Protein AF-A0A7Y2DHR7-F1 (afdb_monomer_lite)

Radius of gyration: 21.98 Å; chains: 1; bounding box: 29×38×72 Å

Secondary structure (DSSP, 8-state):
-HHHHHHHHHHHHHHTT---HHHHHHHHHHHHHTSSSPPPPGGGS-HHHIIIIIHHHHHHHTT---SS--TTTT--HHHHHHHHHH----

pLDDT: mean 87.92, std 9.99, range [61.94, 97.44]

Sequence (90 aa):
MKHFILLLFLSLITISCKKNEEKRQVQLYTTYCASCHIAPKIDALPRHLWSEKVLPEMAARMGIQDSTNDPLKGLSMREQAAVLSSGVYP

Foldseek 3Di:
DVVVVVVVVVVVVVVVPPDPVVVVVVVVQCCLQPVPHNRDDPPPDDPVCVVPPVVLVVCVQVVNDDPVRDLCPPPDPVVSVVCVVPVGRD

Structure (mmCIF, N/CA/C/O backbone):
data_AF-A0A7Y2DHR7-F1
#
_entry.id   AF-A0A7Y2DHR7-F1
#
loop_
_atom_site.group_PDB
_atom_site.id
_atom_site.type_symbol
_atom_site.label_atom_id
_atom_site.label_alt_id
_atom_site.label_comp_id
_atom_site.label_asym_id
_atom_site.label_entity_id
_atom_site.label_seq_id
_atom_site.pdbx_PDB_ins_code
_atom_site.Cartn_x
_atom_site.Cartn_y
_atom_site.Cartn_z
_atom_site.occupancy
_atom_site.B_iso_or_equiv
_atom_site.auth_seq_id
_atom_site.auth_comp_id
_atom_site.auth_asym_id
_atom_site.auth_atom_id
_atom_site.pdbx_PDB_model_num
ATOM 1 N N . MET A 1 1 ? 2.789 21.921 50.026 1.00 61.94 1 MET A N 1
ATOM 2 C CA . MET A 1 1 ? 1.749 22.247 49.016 1.00 61.94 1 MET A CA 1
ATOM 3 C C . MET A 1 1 ? 2.285 22.260 47.581 1.00 61.94 1 MET A C 1
ATOM 5 O O . MET A 1 1 ? 1.722 21.571 46.745 1.00 61.94 1 MET A O 1
ATOM 9 N N . LYS A 1 2 ? 3.397 22.949 47.281 1.00 68.94 2 LYS A N 1
ATOM 10 C CA . LYS A 1 2 ? 3.970 23.029 45.918 1.00 68.94 2 LYS A CA 1
ATOM 11 C C . LYS A 1 2 ? 4.419 21.675 45.331 1.00 68.94 2 LYS A C 1
ATOM 13 O O . LYS A 1 2 ? 4.142 21.398 44.172 1.00 68.94 2 LYS A O 1
ATOM 18 N N . HIS A 1 3 ? 4.993 20.791 46.153 1.00 72.31 3 HIS A N 1
ATOM 19 C CA . HIS A 1 3 ? 5.334 19.415 45.750 1.00 72.31 3 HIS A CA 1
ATOM 20 C C . HIS A 1 3 ? 4.109 18.517 45.519 1.00 72.31 3 HIS A C 1
ATOM 22 O O . HIS A 1 3 ? 4.147 17.652 44.656 1.00 72.31 3 HIS A O 1
ATOM 28 N N . PHE A 1 4 ? 3.007 18.750 46.240 1.00 76.75 4 PHE A N 1
ATOM 29 C CA . PHE A 1 4 ? 1.762 17.998 46.053 1.00 76.75 4 PHE A CA 1
ATOM 30 C C . PHE A 1 4 ? 1.087 18.366 44.723 1.00 76.75 4 PHE A C 1
ATOM 32 O O . PHE A 1 4 ? 0.643 17.488 43.996 1.00 76.75 4 PHE A O 1
ATOM 39 N N . ILE A 1 5 ? 1.107 19.653 44.356 1.00 78.94 5 ILE A N 1
ATOM 40 C CA . ILE A 1 5 ? 0.630 20.135 43.049 1.00 78.94 5 ILE A CA 1
ATOM 41 C C . ILE A 1 5 ? 1.506 19.589 41.910 1.00 78.94 5 ILE A C 1
ATOM 43 O O . ILE A 1 5 ? 0.974 19.163 40.890 1.00 78.94 5 ILE A O 1
ATOM 47 N N . LEU A 1 6 ? 2.832 19.543 42.093 1.00 77.31 6 LEU A N 1
ATOM 48 C CA . LEU A 1 6 ? 3.764 18.979 41.107 1.00 77.31 6 LEU A CA 1
ATOM 49 C C . LEU A 1 6 ? 3.531 17.472 40.886 1.00 77.31 6 LEU A C 1
ATOM 51 O O . LEU A 1 6 ? 3.505 17.012 39.748 1.00 77.31 6 LEU A O 1
ATOM 55 N N . LEU A 1 7 ? 3.319 16.711 41.966 1.00 78.00 7 LEU A N 1
ATOM 56 C CA . LEU A 1 7 ? 3.022 15.276 41.903 1.00 78.00 7 LEU A CA 1
ATOM 57 C C . LEU A 1 7 ? 1.646 14.991 41.285 1.00 78.00 7 LEU A C 1
ATOM 59 O O . LEU A 1 7 ? 1.502 14.024 40.540 1.00 78.00 7 LEU A O 1
ATOM 63 N N . LEU A 1 8 ? 0.655 15.852 41.536 1.00 79.25 8 LEU A N 1
ATOM 64 C CA . LEU A 1 8 ? -0.662 15.770 40.905 1.00 79.25 8 LEU A CA 1
ATOM 65 C C . LEU A 1 8 ? -0.569 16.032 39.393 1.00 79.25 8 LEU A C 1
ATOM 67 O O . LEU A 1 8 ? -1.127 15.284 38.600 1.00 79.25 8 LEU A O 1
ATOM 71 N N . PHE A 1 9 ? 0.193 17.043 38.971 1.00 76.88 9 PHE A N 1
ATOM 72 C CA . PHE A 1 9 ? 0.393 17.331 37.548 1.00 76.88 9 PHE A CA 1
ATOM 73 C C . PHE A 1 9 ? 1.127 16.192 36.824 1.00 76.88 9 PHE A C 1
ATOM 75 O O . PHE A 1 9 ? 0.770 15.836 35.702 1.00 76.88 9 PHE A O 1
ATOM 82 N N . LEU A 1 10 ? 2.113 15.576 37.484 1.00 74.62 10 LEU A N 1
ATOM 83 C CA . LEU A 1 10 ? 2.850 14.433 36.947 1.00 74.62 10 LEU A CA 1
ATOM 84 C C . LEU A 1 10 ? 1.966 13.179 36.814 1.00 74.62 10 LEU A C 1
ATOM 86 O O . LEU A 1 10 ? 2.118 12.431 35.849 1.00 74.62 10 LEU A O 1
ATOM 90 N N . SER A 1 11 ? 1.005 12.968 37.724 1.00 70.81 11 SER A N 1
ATOM 91 C CA . SER A 1 11 ? 0.075 11.834 37.638 1.00 70.81 11 SER A CA 1
ATOM 92 C C . SER A 1 11 ? -0.928 11.985 36.486 1.00 70.81 11 SER A C 1
ATOM 94 O O . SER A 1 11 ? -1.175 11.013 35.768 1.00 70.81 11 SER A O 1
ATOM 96 N N . LEU A 1 12 ? -1.426 13.200 36.216 1.00 68.56 12 LEU A N 1
ATOM 97 C CA . LEU A 1 12 ? -2.344 13.469 35.099 1.00 68.56 12 LEU A CA 1
ATOM 98 C C . LEU A 1 12 ? -1.729 13.181 33.716 1.00 68.56 12 LEU A C 1
ATOM 100 O O . LEU A 1 12 ? -2.440 12.728 32.817 1.00 68.56 12 LEU A O 1
ATOM 104 N N . ILE A 1 13 ? -0.416 13.373 33.540 1.00 68.81 13 ILE A N 1
ATOM 105 C CA . ILE A 1 13 ? 0.273 13.105 32.262 1.00 68.81 13 ILE A CA 1
ATOM 106 C C . ILE A 1 13 ? 0.265 11.602 31.927 1.00 68.81 13 ILE A C 1
ATOM 108 O O . ILE A 1 13 ? 0.173 11.222 30.760 1.00 68.81 13 ILE A O 1
ATOM 112 N N . THR A 1 14 ? 0.285 10.728 32.938 1.00 65.56 14 THR A N 1
ATOM 113 C CA . THR A 1 14 ? 0.336 9.268 32.726 1.00 65.56 14 THR A CA 1
ATOM 114 C C . THR A 1 14 ? -0.993 8.657 32.271 1.00 65.56 14 THR A C 1
ATOM 116 O O . THR A 1 14 ? -0.996 7.632 31.588 1.00 65.56 14 THR A O 1
ATOM 119 N N . ILE A 1 15 ? -2.129 9.299 32.570 1.00 63.22 15 ILE A N 1
ATOM 120 C CA . ILE A 1 15 ? -3.472 8.792 32.228 1.00 63.22 15 ILE A CA 1
ATOM 121 C C . ILE A 1 15 ? -3.766 8.954 30.724 1.00 63.22 15 ILE A C 1
ATOM 123 O O . ILE A 1 15 ? -4.473 8.137 30.135 1.00 63.22 15 ILE A O 1
ATOM 127 N N . SER A 1 16 ? -3.157 9.951 30.073 1.00 64.31 16 SER A N 1
ATOM 128 C CA . SER A 1 16 ? -3.336 10.239 28.639 1.00 64.31 16 SER A CA 1
ATOM 129 C C . SER A 1 16 ? -2.725 9.169 27.711 1.00 64.31 16 SER A C 1
ATOM 131 O O . SER A 1 16 ? -3.087 9.060 26.539 1.00 64.31 16 SER A O 1
ATOM 133 N N . CYS A 1 17 ? -1.830 8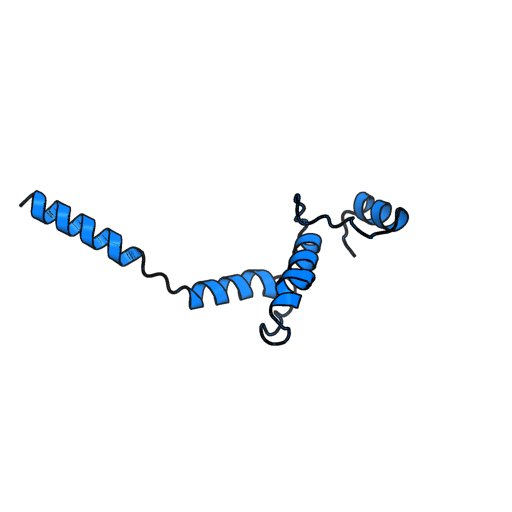.318 28.230 1.00 65.00 17 CYS A N 1
ATOM 134 C CA . CYS A 1 17 ? -1.136 7.296 27.439 1.00 65.00 17 CYS A CA 1
ATOM 135 C C . CYS A 1 17 ? -1.880 5.953 27.311 1.00 65.00 17 CYS A C 1
ATOM 137 O O . CYS A 1 17 ? -1.365 5.035 26.673 1.00 65.00 17 CYS A O 1
ATOM 139 N N . LYS A 1 18 ? -3.100 5.810 27.846 1.00 63.66 18 LYS A N 1
ATOM 140 C CA . LYS A 1 18 ? -3.943 4.636 27.554 1.00 63.66 18 LYS A CA 1
ATOM 141 C C . LYS A 1 18 ? -4.687 4.830 26.232 1.00 63.66 18 LYS A C 1
ATOM 143 O O . LYS A 1 18 ? -5.858 5.199 26.204 1.00 63.66 18 LYS A O 1
ATOM 148 N N . LYS A 1 19 ? -3.997 4.580 25.117 1.00 65.31 19 LYS A N 1
ATOM 149 C CA . LYS A 1 19 ? -4.612 4.547 23.782 1.00 65.31 19 LYS A CA 1
ATOM 150 C C . LYS A 1 19 ? -5.226 3.175 23.520 1.00 65.31 19 LYS A C 1
ATOM 152 O O . LYS A 1 19 ? -4.600 2.145 23.746 1.00 65.31 19 LYS A O 1
ATOM 157 N N . ASN A 1 20 ? -6.468 3.180 23.045 1.00 79.94 20 ASN A N 1
ATOM 158 C CA . ASN A 1 20 ? -7.142 1.987 22.552 1.00 79.94 20 ASN A CA 1
ATOM 159 C C . ASN A 1 20 ? -6.539 1.619 21.185 1.00 79.94 20 ASN A C 1
ATOM 161 O O . ASN A 1 20 ? -6.950 2.143 20.149 1.00 79.94 20 ASN A O 1
ATOM 165 N N . GLU A 1 21 ? -5.501 0.788 21.228 1.00 78.94 21 GLU A N 1
ATOM 166 C CA . GLU A 1 21 ? -4.695 0.389 20.073 1.00 78.94 21 GLU A CA 1
ATOM 167 C C . GLU A 1 21 ? -5.531 -0.345 19.014 1.00 78.94 21 GLU A C 1
ATOM 169 O O . GLU A 1 21 ? -5.426 -0.041 17.829 1.00 78.94 21 GLU A O 1
ATOM 174 N N . GLU A 1 22 ? -6.444 -1.221 19.437 1.00 82.56 22 GLU A N 1
ATOM 175 C CA . GLU A 1 22 ? -7.345 -1.954 18.541 1.00 82.56 22 GLU A CA 1
ATOM 176 C C . GLU A 1 22 ? -8.227 -0.999 17.722 1.00 82.56 22 GLU A C 1
ATOM 178 O O . GLU A 1 22 ? -8.262 -1.072 16.492 1.00 82.56 22 GLU A O 1
ATOM 183 N N . LYS A 1 23 ? -8.873 -0.024 18.379 1.00 87.44 23 LYS A N 1
ATOM 184 C CA . LYS A 1 23 ? -9.687 0.986 17.684 1.00 87.44 23 LYS A CA 1
ATOM 185 C C . LYS A 1 23 ? -8.861 1.791 16.685 1.00 87.44 23 LYS A C 1
ATOM 187 O O . LYS A 1 23 ? -9.336 2.066 15.585 1.00 87.44 23 LYS A O 1
ATOM 192 N N . ARG A 1 24 ? -7.626 2.153 17.047 1.00 90.00 24 ARG A N 1
ATOM 193 C CA . ARG A 1 24 ? -6.714 2.882 16.156 1.00 90.00 24 ARG A CA 1
ATOM 194 C C . ARG A 1 24 ? -6.363 2.047 14.924 1.00 90.00 24 ARG A C 1
ATOM 196 O O . ARG A 1 24 ? -6.415 2.570 13.816 1.00 90.00 24 ARG A O 1
ATOM 203 N N . GLN A 1 25 ? -6.029 0.771 15.099 1.00 91.06 25 GLN A N 1
ATOM 204 C CA . GLN A 1 25 ? -5.655 -0.125 14.001 1.00 91.06 25 GLN A CA 1
ATOM 205 C C . GLN A 1 25 ? -6.804 -0.322 13.006 1.00 91.06 25 GLN A C 1
ATOM 207 O O . GLN A 1 25 ? -6.602 -0.169 11.802 1.00 91.06 25 GLN A O 1
ATOM 212 N N . VAL A 1 26 ? -8.024 -0.561 13.499 1.00 92.31 26 VAL A N 1
ATOM 213 C CA . VAL A 1 26 ? -9.229 -0.680 12.657 1.00 92.31 26 VAL A CA 1
ATOM 214 C C . VAL A 1 26 ? -9.512 0.619 11.898 1.00 92.31 26 VAL A C 1
ATOM 216 O O . VAL A 1 26 ? -9.852 0.592 10.711 1.00 92.31 26 VAL A O 1
ATOM 219 N N . GLN A 1 27 ? -9.343 1.768 12.556 1.00 94.19 27 GLN A N 1
ATOM 220 C CA . GLN A 1 27 ? -9.564 3.068 11.931 1.00 94.19 27 GLN A CA 1
ATOM 221 C C . GLN A 1 27 ? -8.543 3.350 10.822 1.00 94.19 27 GLN A C 1
ATOM 223 O O . GLN A 1 27 ? -8.935 3.797 9.745 1.00 94.19 27 GLN A O 1
ATOM 228 N N . LEU A 1 28 ? -7.258 3.053 11.049 1.00 94.38 28 LEU A N 1
ATOM 229 C CA . LEU A 1 28 ? -6.212 3.188 10.029 1.00 94.38 28 LEU A CA 1
ATOM 230 C C . LEU A 1 28 ? -6.497 2.273 8.836 1.00 94.38 28 LEU A C 1
ATOM 232 O O . LEU A 1 28 ? -6.508 2.746 7.703 1.00 94.38 28 LEU A O 1
ATOM 236 N N . TYR A 1 29 ? -6.804 0.998 9.092 1.00 94.81 29 TYR A N 1
ATOM 237 C CA . TYR A 1 29 ? -7.149 0.038 8.044 1.00 94.81 29 TYR A CA 1
ATOM 238 C C . TYR A 1 29 ? -8.300 0.542 7.172 1.00 94.81 29 TYR A C 1
ATOM 240 O O . TYR A 1 29 ? -8.185 0.597 5.95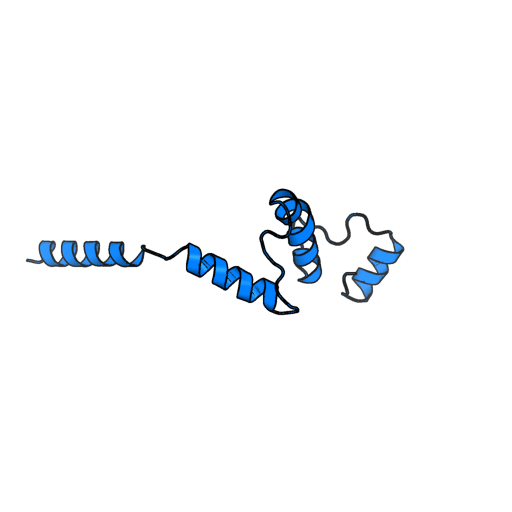2 1.00 94.81 29 TYR A O 1
ATOM 248 N N . THR A 1 30 ? -9.385 0.992 7.802 1.00 94.25 30 THR A N 1
ATOM 249 C CA . THR A 1 30 ? -10.556 1.501 7.079 1.00 94.25 30 THR A CA 1
ATOM 250 C C . THR A 1 30 ? -10.220 2.769 6.298 1.00 94.25 30 THR A C 1
ATOM 252 O O . THR A 1 30 ? -10.600 2.892 5.141 1.00 94.25 30 THR A O 1
ATOM 255 N N . THR A 1 31 ? -9.470 3.697 6.895 1.00 93.69 31 THR A N 1
ATOM 256 C CA . THR A 1 31 ? -9.118 4.975 6.257 1.00 93.69 31 THR A CA 1
ATOM 257 C C . THR A 1 31 ? -8.291 4.765 4.994 1.00 93.69 31 THR A C 1
ATOM 259 O O . THR A 1 31 ? -8.586 5.367 3.969 1.00 93.69 31 THR A O 1
ATOM 262 N N . TYR A 1 32 ? -7.267 3.911 5.051 1.00 93.19 32 TYR A N 1
ATOM 263 C CA . TYR A 1 32 ? -6.366 3.718 3.918 1.00 93.19 32 TYR A CA 1
ATOM 264 C C . TYR A 1 32 ? -6.917 2.709 2.911 1.00 93.19 32 TYR A C 1
ATOM 266 O O . TYR A 1 32 ? -6.979 3.007 1.721 1.00 93.19 32 TYR A O 1
ATOM 274 N N . CYS A 1 33 ? -7.378 1.543 3.365 1.00 94.25 33 CYS A N 1
ATOM 275 C CA . CYS A 1 33 ? -7.773 0.456 2.469 1.00 94.25 33 CYS A CA 1
ATOM 276 C C . CYS A 1 33 ? -9.181 0.619 1.879 1.00 94.25 33 CYS A C 1
ATOM 278 O O . CYS A 1 33 ? -9.461 -0.006 0.861 1.00 94.25 33 CYS A O 1
ATOM 280 N N . ALA A 1 34 ? -10.057 1.438 2.481 1.00 95.00 34 ALA A N 1
ATOM 281 C CA . ALA A 1 34 ? -11.391 1.727 1.938 1.00 95.00 34 ALA A CA 1
ATOM 282 C C . ALA A 1 34 ? -11.467 3.053 1.155 1.00 95.00 34 ALA A C 1
ATOM 284 O O . ALA A 1 34 ? -12.558 3.490 0.795 1.00 95.00 34 ALA A O 1
ATOM 285 N N . SER A 1 35 ? -10.330 3.725 0.931 1.00 93.94 35 SER A N 1
ATOM 286 C CA . SER A 1 35 ? -10.294 5.048 0.289 1.00 93.94 35 SER A CA 1
ATOM 287 C C . SER A 1 35 ? -10.566 5.004 -1.218 1.00 93.94 35 SER A C 1
ATOM 289 O O . SER A 1 35 ? -11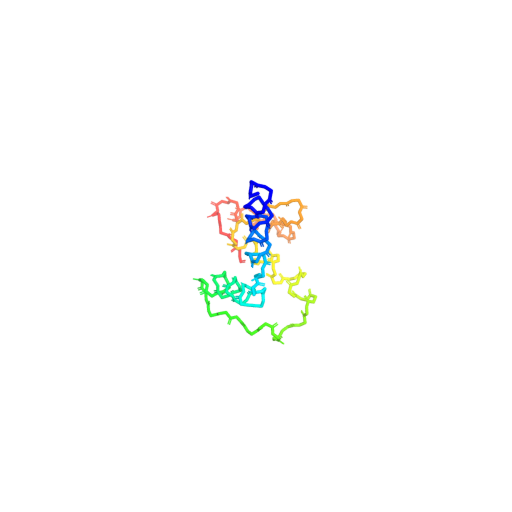.223 5.900 -1.743 1.00 93.94 35 SER A O 1
ATOM 291 N N . CYS A 1 36 ? -10.091 3.960 -1.904 1.00 92.19 36 CYS A N 1
ATOM 292 C CA . CYS A 1 36 ? -10.199 3.826 -3.361 1.00 92.19 36 CYS A CA 1
ATOM 293 C C . CYS A 1 36 ? -11.222 2.766 -3.802 1.00 92.19 36 CYS A C 1
ATOM 295 O O . CYS A 1 36 ? -11.830 2.892 -4.861 1.00 92.19 36 CYS A O 1
ATOM 297 N N . HIS A 1 37 ? -11.412 1.708 -3.013 1.00 92.38 37 HIS A N 1
ATOM 298 C CA . HIS A 1 37 ? -12.352 0.618 -3.285 1.00 92.38 37 HIS A CA 1
ATOM 299 C C . HIS A 1 37 ? -12.841 0.002 -1.969 1.00 92.38 37 HIS A C 1
ATOM 301 O O . HIS A 1 37 ? -12.431 0.414 -0.889 1.00 92.38 37 HIS A O 1
ATOM 307 N N . ILE A 1 38 ? -13.712 -1.008 -2.038 1.00 94.81 38 ILE A N 1
ATOM 308 C CA . ILE A 1 38 ? -14.188 -1.727 -0.847 1.00 94.81 38 ILE A CA 1
ATOM 309 C C . ILE A 1 38 ? -12.990 -2.368 -0.134 1.00 94.81 38 ILE A C 1
ATOM 311 O O . ILE A 1 38 ? -12.220 -3.100 -0.761 1.00 94.81 38 ILE A O 1
ATOM 315 N N . ALA A 1 39 ? -12.835 -2.109 1.168 1.00 94.62 39 ALA A N 1
ATOM 316 C CA . ALA A 1 39 ? -11.773 -2.729 1.951 1.00 94.62 39 ALA A CA 1
ATOM 317 C C . ALA A 1 39 ? -11.978 -4.254 2.014 1.00 94.62 39 ALA A C 1
ATOM 319 O O . ALA A 1 39 ? -13.086 -4.714 2.312 1.00 94.62 39 ALA A O 1
ATOM 320 N N . PRO A 1 40 ? -10.933 -5.057 1.755 1.00 93.88 40 PRO A N 1
ATOM 321 C CA . PRO A 1 40 ? -11.046 -6.508 1.823 1.00 93.88 40 PRO A CA 1
ATOM 322 C C . PRO A 1 40 ? -11.232 -6.981 3.274 1.00 93.88 40 PRO A C 1
ATOM 324 O O . PRO A 1 40 ? -11.065 -6.224 4.234 1.00 93.88 40 PRO A O 1
ATOM 327 N N . LYS A 1 41 ? -11.565 -8.257 3.464 1.00 94.81 41 LYS A N 1
ATOM 328 C CA . LYS A 1 41 ? -11.528 -8.860 4.802 1.00 94.81 41 LYS A CA 1
ATOM 329 C C . LYS A 1 41 ? -10.076 -9.151 5.189 1.00 94.81 41 LYS A C 1
ATOM 331 O O . LYS A 1 41 ? -9.347 -9.751 4.401 1.00 94.81 41 LYS A O 1
ATOM 336 N N . ILE A 1 42 ? -9.655 -8.737 6.386 1.00 91.25 42 ILE A N 1
ATOM 337 C CA . ILE A 1 42 ? -8.253 -8.865 6.828 1.00 91.25 42 ILE A CA 1
ATOM 338 C C . ILE A 1 42 ? -7.806 -10.333 6.949 1.00 91.25 42 ILE A C 1
ATOM 340 O O . ILE A 1 42 ? -6.646 -10.656 6.707 1.00 91.25 42 ILE A O 1
ATOM 344 N N . ASP A 1 43 ? -8.745 -11.224 7.265 1.00 94.38 43 ASP A N 1
ATOM 345 C CA . ASP A 1 43 ? -8.567 -12.667 7.431 1.00 94.38 43 ASP A CA 1
ATOM 346 C C . ASP A 1 43 ? -8.743 -13.466 6.128 1.00 94.38 43 ASP A C 1
ATOM 348 O O . ASP A 1 43 ? -8.575 -14.684 6.130 1.00 94.38 43 ASP A O 1
ATOM 352 N N . ALA A 1 44 ? -9.019 -12.803 4.998 1.00 96.19 44 ALA A N 1
ATOM 353 C CA . ALA A 1 44 ? -9.113 -13.469 3.698 1.00 96.19 44 ALA A CA 1
ATOM 354 C C . ALA A 1 44 ? -7.764 -14.018 3.205 1.00 96.19 44 ALA A C 1
ATOM 356 O O . ALA A 1 44 ? -7.743 -14.895 2.344 1.00 96.19 44 ALA A O 1
ATOM 357 N N . LEU A 1 45 ? -6.644 -13.502 3.727 1.00 96.69 45 LEU A N 1
ATOM 358 C CA . LEU A 1 45 ? -5.292 -13.916 3.359 1.00 96.69 45 LEU A CA 1
ATOM 359 C C . LEU A 1 45 ? -4.415 -14.133 4.605 1.00 96.69 45 LEU A C 1
ATOM 361 O O . LEU A 1 45 ? -4.526 -13.381 5.577 1.00 96.69 45 LEU A O 1
ATOM 365 N N . PRO A 1 46 ? -3.479 -15.102 4.576 1.00 97.44 46 PRO A N 1
ATOM 366 C CA . PRO A 1 46 ? -2.456 -15.247 5.605 1.00 97.44 46 PRO A CA 1
ATOM 367 C C . PRO A 1 46 ? -1.562 -14.007 5.730 1.00 97.44 46 PRO A C 1
ATOM 369 O O . PRO A 1 46 ? -1.263 -13.331 4.745 1.00 97.44 46 PRO A O 1
ATOM 372 N N . ARG A 1 47 ? -1.037 -13.768 6.940 1.00 96.25 47 ARG A N 1
ATOM 373 C CA . ARG A 1 47 ? -0.166 -12.618 7.258 1.00 96.25 47 ARG A CA 1
ATOM 374 C C . ARG A 1 47 ? 0.995 -12.426 6.272 1.00 96.25 47 ARG A C 1
ATOM 376 O O . ARG A 1 47 ? 1.280 -11.289 5.918 1.00 96.25 47 ARG A O 1
ATOM 383 N N . HIS A 1 48 ? 1.658 -13.501 5.843 1.00 97.38 48 HIS A N 1
ATOM 384 C CA . HIS A 1 48 ? 2.828 -13.387 4.964 1.00 97.38 48 HIS A CA 1
ATOM 385 C C . HIS A 1 48 ? 2.466 -12.808 3.585 1.00 97.38 48 HIS A C 1
ATOM 387 O O . HIS A 1 48 ? 3.211 -11.992 3.056 1.00 97.38 48 HIS A O 1
ATOM 393 N N . LEU A 1 49 ? 1.283 -13.126 3.038 1.00 97.38 49 LEU A N 1
ATOM 394 C CA . LEU A 1 49 ? 0.832 -12.548 1.766 1.00 97.38 49 LEU A CA 1
ATOM 395 C C . LEU A 1 49 ? 0.541 -11.052 1.887 1.00 97.38 49 LEU A C 1
ATOM 397 O O . LEU A 1 49 ? 0.805 -10.297 0.954 1.00 97.38 49 LEU A O 1
ATOM 401 N N . TRP A 1 50 ? 0.050 -10.600 3.041 1.00 95.88 50 TRP A N 1
ATOM 402 C CA . TRP A 1 50 ? -0.117 -9.173 3.297 1.00 95.88 50 TRP A CA 1
ATOM 403 C C . TRP A 1 50 ? 1.219 -8.431 3.258 1.00 95.88 50 TRP A C 1
ATOM 405 O O . TRP A 1 50 ? 1.342 -7.444 2.537 1.00 95.88 50 TRP A O 1
ATOM 415 N N . SER A 1 51 ? 2.224 -8.917 3.992 1.00 94.44 51 SER A N 1
ATOM 416 C CA . SER A 1 51 ? 3.533 -8.260 4.068 1.00 94.44 51 SER A CA 1
ATOM 417 C C . SER A 1 51 ? 4.347 -8.361 2.781 1.00 94.44 51 SER A C 1
ATOM 419 O O . SER A 1 51 ? 5.051 -7.418 2.441 1.00 94.44 51 SER A O 1
ATOM 421 N N . GLU A 1 52 ? 4.272 -9.486 2.071 1.00 94.19 52 GLU A N 1
ATOM 422 C CA . GLU A 1 52 ? 5.154 -9.767 0.930 1.00 94.19 52 GLU A CA 1
ATOM 423 C C . GLU A 1 52 ? 4.538 -9.424 -0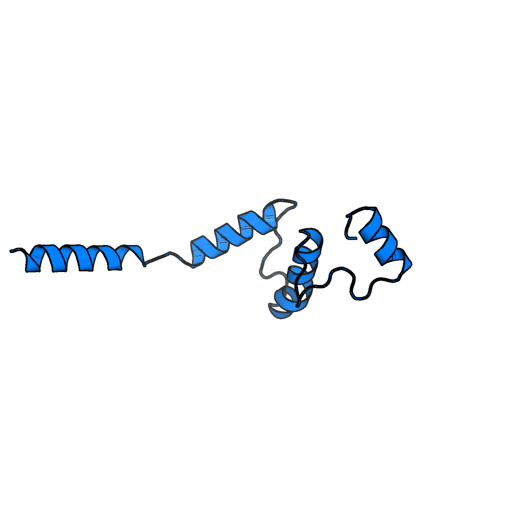.426 1.00 94.19 52 GLU A C 1
ATOM 425 O O . GLU A 1 52 ? 5.268 -9.340 -1.414 1.00 94.19 52 GLU A O 1
ATOM 430 N N . LYS A 1 53 ? 3.207 -9.292 -0.502 1.00 93.81 53 LYS A N 1
ATOM 431 C CA . LYS A 1 53 ? 2.482 -9.077 -1.763 1.00 93.81 53 LYS A CA 1
ATOM 432 C C . LYS A 1 53 ? 1.585 -7.852 -1.689 1.00 93.81 53 LYS A C 1
ATOM 434 O O . LYS A 1 53 ? 1.834 -6.879 -2.384 1.00 93.81 53 LYS A O 1
ATOM 439 N N . VAL A 1 54 ? 0.566 -7.872 -0.828 1.00 95.31 54 VAL A N 1
ATOM 440 C CA . VAL A 1 54 ? -0.493 -6.849 -0.867 1.00 95.31 54 VAL A CA 1
ATOM 441 C C . VAL A 1 54 ? 0.038 -5.460 -0.513 1.00 95.31 54 VAL A C 1
ATOM 443 O O . VAL A 1 54 ? -0.226 -4.509 -1.240 1.00 95.31 54 VAL A O 1
ATOM 446 N N . LEU A 1 55 ? 0.788 -5.324 0.586 1.00 93.94 55 LEU A N 1
ATOM 447 C CA . LEU A 1 55 ? 1.293 -4.020 1.020 1.00 93.94 55 LEU A CA 1
ATOM 448 C C . LEU A 1 55 ? 2.319 -3.417 0.037 1.00 93.94 55 LEU A C 1
ATOM 450 O O . LEU A 1 55 ? 2.144 -2.244 -0.292 1.00 93.94 55 LEU A O 1
ATOM 454 N N . PRO A 1 56 ? 3.317 -4.163 -0.487 1.00 92.88 56 PRO A N 1
ATOM 455 C CA . PRO A 1 56 ? 4.212 -3.651 -1.532 1.00 92.88 56 PRO A CA 1
ATOM 456 C C . PRO A 1 56 ? 3.479 -3.199 -2.805 1.00 92.88 56 PRO A C 1
ATOM 458 O O . PRO A 1 56 ? 3.711 -2.095 -3.296 1.00 92.88 56 PRO A O 1
ATOM 461 N N . GLU A 1 57 ? 2.526 -3.999 -3.293 1.00 93.31 57 GLU A N 1
ATOM 462 C CA . GLU A 1 57 ? 1.729 -3.665 -4.483 1.00 93.31 57 GLU A CA 1
ATOM 463 C C . GLU A 1 57 ? 0.873 -2.409 -4.274 1.00 93.31 57 GLU A C 1
ATOM 465 O O . GLU A 1 57 ? 0.777 -1.547 -5.149 1.00 93.31 57 GLU A O 1
ATOM 470 N N . MET A 1 58 ? 0.259 -2.259 -3.097 1.00 94.12 58 MET A N 1
ATOM 471 C CA . MET A 1 58 ? -0.496 -1.046 -2.773 1.00 94.12 58 MET A CA 1
ATOM 472 C C . MET A 1 58 ? 0.419 0.169 -2.624 1.00 94.12 58 MET A C 1
ATOM 474 O O . MET A 1 58 ? 0.060 1.252 -3.077 1.00 94.12 58 MET A O 1
ATOM 478 N N . ALA A 1 59 ? 1.604 0.008 -2.031 1.00 92.88 59 ALA A N 1
ATOM 479 C CA . ALA A 1 59 ? 2.593 1.075 -1.938 1.00 92.88 59 ALA A CA 1
ATOM 480 C C . ALA A 1 59 ? 2.997 1.578 -3.335 1.00 92.88 59 ALA A C 1
ATOM 482 O O . ALA A 1 59 ? 2.985 2.788 -3.562 1.00 92.88 59 ALA A O 1
ATOM 483 N N . ALA A 1 60 ? 3.230 0.672 -4.291 1.00 92.56 60 ALA A N 1
ATOM 484 C CA . ALA A 1 60 ? 3.504 1.029 -5.682 1.00 92.56 60 ALA A CA 1
ATOM 485 C C . ALA A 1 60 ? 2.346 1.814 -6.332 1.00 92.56 60 ALA A C 1
ATOM 487 O O . ALA A 1 60 ? 2.576 2.871 -6.921 1.00 92.56 60 ALA A O 1
ATOM 488 N N . ARG A 1 61 ? 1.090 1.377 -6.145 1.00 91.56 61 ARG A N 1
ATOM 489 C CA . ARG A 1 61 ? -0.112 2.085 -6.648 1.00 91.56 61 ARG A CA 1
ATOM 490 C C . ARG A 1 61 ? -0.332 3.455 -6.010 1.00 91.56 61 ARG A C 1
ATOM 492 O O . ARG A 1 61 ? -0.923 4.331 -6.632 1.00 91.56 61 ARG A O 1
ATOM 499 N N . MET A 1 62 ? 0.143 3.645 -4.782 1.00 91.25 62 MET A N 1
ATOM 500 C CA . MET A 1 62 ? 0.120 4.932 -4.082 1.00 91.25 62 MET A CA 1
ATOM 501 C C . MET A 1 62 ? 1.328 5.823 -4.417 1.00 91.25 62 MET A C 1
ATOM 503 O O . MET A 1 62 ? 1.435 6.919 -3.869 1.00 91.25 62 MET A O 1
ATOM 507 N N . GLY A 1 63 ? 2.240 5.379 -5.289 1.00 89.94 63 GLY A N 1
ATOM 508 C CA . GLY A 1 63 ? 3.439 6.133 -5.662 1.00 89.94 63 GLY A CA 1
ATOM 509 C C . GLY A 1 63 ? 4.522 6.164 -4.579 1.00 89.94 63 GLY A C 1
ATOM 510 O O . GLY A 1 63 ? 5.379 7.045 -4.592 1.00 89.94 63 GLY A O 1
ATOM 511 N N . ILE A 1 64 ? 4.492 5.228 -3.627 1.00 90.75 64 ILE A N 1
ATOM 512 C CA . ILE A 1 64 ? 5.515 5.096 -2.588 1.00 90.75 64 ILE A CA 1
ATOM 513 C C . ILE A 1 64 ? 6.679 4.277 -3.147 1.00 90.75 64 ILE A C 1
ATOM 515 O O . ILE A 1 64 ? 6.540 3.083 -3.424 1.00 90.75 64 ILE A O 1
ATOM 519 N N . GLN A 1 65 ? 7.838 4.922 -3.260 1.00 88.69 65 GLN A N 1
ATOM 520 C CA . GLN A 1 65 ? 9.091 4.306 -3.684 1.00 88.69 65 GLN A CA 1
ATOM 521 C C . GLN A 1 65 ? 10.174 4.562 -2.634 1.00 88.69 65 GLN A C 1
ATOM 523 O O . GLN A 1 65 ? 10.410 5.705 -2.239 1.00 88.69 65 GLN A O 1
ATOM 528 N N . ASP A 1 66 ? 10.839 3.498 -2.193 1.00 88.56 66 ASP A N 1
ATOM 529 C CA . ASP A 1 66 ? 11.955 3.566 -1.250 1.00 88.56 66 ASP A CA 1
ATOM 530 C C . ASP A 1 66 ? 12.985 2.457 -1.527 1.00 88.56 66 ASP A C 1
ATOM 532 O O . ASP A 1 66 ? 12.898 1.736 -2.520 1.00 88.56 66 ASP A O 1
ATOM 536 N N . SER A 1 67 ? 13.999 2.320 -0.668 1.00 87.25 67 SER A N 1
ATOM 537 C CA . SER A 1 67 ? 15.059 1.313 -0.833 1.00 87.25 67 SER A CA 1
ATOM 538 C C . SER A 1 67 ? 14.571 -0.139 -0.749 1.00 87.25 67 SER A C 1
ATOM 540 O O . SER A 1 67 ? 15.308 -1.055 -1.114 1.00 87.25 67 SER A O 1
ATOM 542 N N . THR A 1 68 ? 13.352 -0.359 -0.261 1.00 84.94 68 THR A N 1
ATOM 543 C CA . THR A 1 68 ? 12.723 -1.669 -0.070 1.00 84.94 68 THR A CA 1
ATOM 544 C C . THR A 1 68 ? 11.561 -1.926 -1.031 1.00 84.94 68 THR A C 1
ATOM 546 O O . THR A 1 68 ? 11.229 -3.090 -1.261 1.00 84.94 68 THR A O 1
ATOM 549 N N . ASN A 1 69 ? 10.994 -0.879 -1.640 1.00 87.00 69 ASN A N 1
ATOM 550 C CA . ASN A 1 69 ? 9.901 -0.959 -2.604 1.00 87.00 69 ASN A CA 1
ATOM 551 C C . ASN A 1 69 ? 10.250 -0.221 -3.905 1.00 87.00 69 ASN A C 1
ATOM 553 O O . ASN A 1 69 ? 10.153 1.005 -3.977 1.00 87.00 69 ASN A O 1
ATOM 557 N N . ASP A 1 70 ? 10.627 -0.980 -4.936 1.00 92.00 70 ASP A N 1
ATOM 558 C CA . ASP A 1 70 ? 10.864 -0.474 -6.292 1.00 92.00 70 ASP A CA 1
ATOM 559 C C . ASP A 1 70 ? 9.744 -0.943 -7.241 1.00 92.00 70 ASP A C 1
ATOM 561 O O . ASP A 1 70 ? 9.761 -2.105 -7.660 1.00 92.00 70 ASP A O 1
ATOM 565 N N . PRO A 1 71 ? 8.788 -0.064 -7.609 1.00 91.69 71 PRO A N 1
ATOM 566 C CA . PRO A 1 71 ? 7.690 -0.395 -8.519 1.00 91.69 71 PRO A CA 1
ATOM 567 C C . PRO A 1 71 ? 8.142 -0.853 -9.912 1.00 91.69 71 PRO A C 1
ATOM 569 O O . PRO A 1 71 ? 7.403 -1.546 -10.604 1.00 91.69 71 PRO A O 1
ATOM 572 N N . LEU A 1 72 ? 9.345 -0.480 -10.360 1.00 92.44 72 LEU A N 1
ATOM 573 C CA . LEU A 1 72 ? 9.832 -0.857 -11.691 1.00 92.44 72 LEU A CA 1
ATOM 574 C C . LEU A 1 72 ? 10.490 -2.239 -11.709 1.00 92.44 72 LEU A C 1
ATOM 576 O O . LEU A 1 72 ? 10.733 -2.807 -12.780 1.00 92.44 72 LEU A O 1
ATOM 580 N N . LYS A 1 73 ? 10.771 -2.802 -10.532 1.00 91.88 73 LYS A N 1
ATOM 581 C CA . LYS A 1 73 ? 11.457 -4.080 -10.401 1.00 91.88 73 LYS A CA 1
ATOM 582 C C . LYS A 1 73 ? 10.625 -5.208 -11.009 1.00 91.88 73 LYS A C 1
ATOM 584 O O . LYS A 1 73 ? 9.508 -5.482 -10.590 1.00 91.88 73 LYS A O 1
ATOM 589 N N . GLY A 1 74 ? 11.225 -5.921 -11.959 1.00 89.75 74 GLY A N 1
ATOM 590 C CA . GLY A 1 74 ? 10.602 -7.070 -12.624 1.00 89.75 74 GLY A CA 1
ATOM 591 C C . GLY A 1 74 ? 9.753 -6.717 -13.847 1.00 89.75 74 GLY A C 1
ATOM 592 O O . GLY A 1 74 ? 9.376 -7.629 -14.577 1.00 89.75 74 GLY A O 1
ATOM 593 N N . LEU A 1 75 ? 9.515 -5.430 -14.121 1.00 93.06 75 LEU A N 1
ATOM 594 C CA . LEU A 1 75 ? 8.883 -4.986 -15.362 1.00 93.06 75 LEU A CA 1
ATOM 595 C C . LEU A 1 75 ? 9.871 -5.059 -16.533 1.00 93.06 75 LEU A C 1
ATOM 597 O O . LEU A 1 75 ? 11.070 -4.806 -16.379 1.00 93.06 75 LEU A O 1
ATOM 601 N N . SER A 1 76 ? 9.376 -5.350 -17.734 1.00 96.38 76 SER A N 1
ATOM 602 C CA . SER A 1 76 ? 10.176 -5.253 -18.957 1.00 96.38 76 SER A CA 1
ATOM 603 C C . SER A 1 76 ? 10.564 -3.802 -19.255 1.00 96.38 76 SER A C 1
ATOM 605 O O . SER A 1 76 ? 9.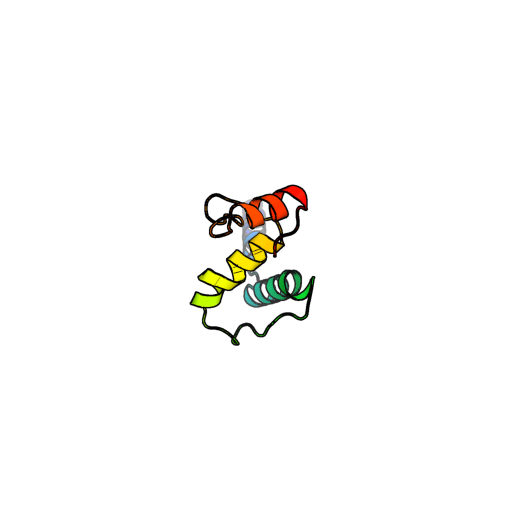889 -2.863 -18.837 1.00 96.38 76 SER A O 1
ATOM 607 N N . MET A 1 77 ? 11.610 -3.588 -20.058 1.00 96.00 77 MET A N 1
ATOM 608 C CA . MET A 1 77 ? 12.029 -2.234 -20.464 1.00 96.00 77 MET A CA 1
ATOM 609 C C . MET A 1 77 ? 10.888 -1.422 -21.094 1.00 96.00 77 MET A C 1
ATOM 611 O O . MET A 1 77 ? 10.792 -0.212 -20.896 1.00 96.00 77 MET A O 1
ATOM 615 N N . ARG A 1 78 ? 10.002 -2.089 -21.843 1.00 96.31 78 ARG A N 1
ATOM 616 C CA . ARG A 1 78 ? 8.840 -1.451 -22.467 1.00 96.31 78 ARG A CA 1
ATOM 617 C C . ARG A 1 78 ? 7.809 -1.015 -21.428 1.00 96.31 78 ARG A C 1
ATOM 619 O O . ARG A 1 78 ? 7.273 0.082 -21.541 1.00 96.31 78 ARG A O 1
ATOM 626 N N . GLU A 1 79 ? 7.541 -1.855 -20.435 1.00 95.75 79 GLU A N 1
ATOM 627 C CA . GLU A 1 79 ? 6.619 -1.531 -19.343 1.00 95.75 79 GLU A CA 1
ATOM 628 C C . GLU A 1 79 ? 7.187 -0.429 -18.456 1.00 95.75 79 GLU A C 1
ATOM 630 O O . GLU A 1 79 ? 6.480 0.526 -18.161 1.00 95.75 79 GLU A O 1
ATOM 635 N N . GLN A 1 80 ? 8.478 -0.482 -18.122 1.00 95.69 80 GLN A N 1
ATOM 636 C CA . GLN A 1 80 ? 9.140 0.589 -17.377 1.00 95.69 80 GLN A CA 1
ATOM 637 C C . GLN A 1 80 ? 9.023 1.931 -18.108 1.00 95.69 80 GLN A C 1
ATOM 639 O O . GLN A 1 80 ? 8.643 2.929 -17.501 1.00 95.69 80 GLN A O 1
ATOM 644 N N . ALA A 1 81 ? 9.272 1.963 -19.422 1.00 96.25 81 ALA A N 1
ATOM 645 C CA . ALA A 1 81 ? 9.096 3.173 -20.222 1.00 96.25 81 ALA A CA 1
ATOM 646 C C . ALA A 1 81 ? 7.636 3.669 -20.223 1.00 96.25 81 ALA A C 1
ATOM 648 O O . ALA A 1 81 ? 7.391 4.872 -20.126 1.00 96.25 81 ALA A O 1
ATOM 649 N N . ALA A 1 82 ? 6.657 2.763 -20.292 1.00 96.19 82 ALA A N 1
ATOM 650 C CA . ALA A 1 82 ? 5.242 3.120 -20.212 1.00 96.19 82 ALA A CA 1
ATOM 651 C C . ALA A 1 82 ? 4.880 3.719 -18.842 1.00 96.19 82 ALA A C 1
ATOM 653 O O . ALA A 1 82 ? 4.257 4.778 -18.791 1.00 96.19 82 ALA A O 1
ATOM 654 N N . VAL A 1 83 ? 5.327 3.105 -17.743 1.00 94.88 83 VAL A N 1
ATOM 655 C CA . VAL A 1 83 ? 5.095 3.606 -16.379 1.00 94.88 83 VAL A CA 1
ATOM 656 C C . VAL A 1 83 ? 5.752 4.972 -16.186 1.00 94.88 83 VAL A C 1
ATOM 658 O O . VAL A 1 83 ? 5.095 5.906 -15.744 1.00 94.88 83 VAL A O 1
ATOM 661 N N . LEU A 1 84 ? 7.017 5.132 -16.587 1.00 93.62 84 LEU A N 1
ATOM 662 C CA . LEU A 1 84 ? 7.753 6.394 -16.444 1.00 93.62 84 LEU A CA 1
ATOM 663 C C . LEU A 1 84 ? 7.165 7.530 -17.291 1.00 93.62 84 LEU A C 1
ATOM 665 O O . LEU A 1 84 ? 7.152 8.677 -16.854 1.00 93.62 84 LEU A O 1
ATOM 669 N N . SER A 1 85 ? 6.683 7.223 -18.498 1.00 96.12 85 SER A N 1
ATOM 670 C CA . SER A 1 85 ? 6.091 8.229 -19.391 1.00 96.12 85 SER A CA 1
ATOM 671 C C . SER A 1 85 ? 4.663 8.622 -19.007 1.00 96.12 85 SER A C 1
ATOM 673 O O . SER A 1 85 ? 4.271 9.763 -19.240 1.00 96.12 85 SER A O 1
ATOM 675 N N . SER A 1 86 ? 3.888 7.702 -18.424 1.00 94.88 86 SER A N 1
ATOM 676 C CA . SER A 1 86 ? 2.485 7.940 -18.061 1.00 94.88 86 SER A CA 1
ATOM 677 C C . SER A 1 86 ? 2.277 8.318 -16.595 1.00 94.88 86 SER A C 1
ATOM 679 O O . SER A 1 86 ? 1.249 8.902 -16.262 1.00 94.88 86 SER A O 1
ATOM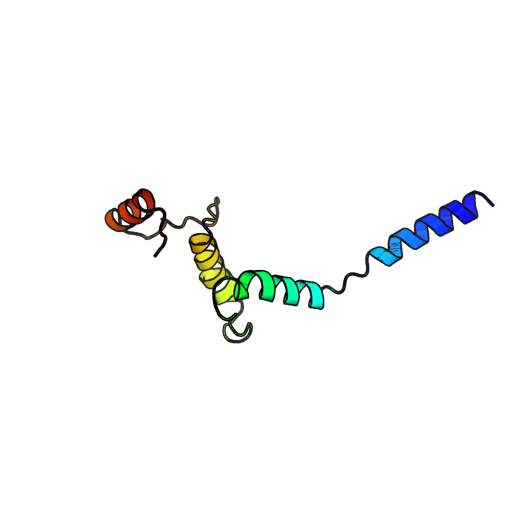 681 N N . GLY A 1 87 ? 3.215 7.968 -15.712 1.00 91.31 87 GLY A N 1
ATOM 682 C CA . GLY A 1 87 ? 3.026 8.033 -14.263 1.00 91.31 87 GLY A CA 1
ATOM 683 C C . GLY A 1 87 ? 2.001 7.024 -13.731 1.00 91.31 87 GLY A C 1
ATOM 684 O O . GLY A 1 87 ? 1.582 7.142 -12.583 1.00 91.31 87 GLY A O 1
ATOM 685 N N . VAL A 1 88 ? 1.571 6.052 -14.547 1.00 90.75 88 VAL A N 1
ATOM 686 C CA . VAL A 1 88 ? 0.551 5.059 -14.188 1.00 90.75 88 VAL A CA 1
ATOM 687 C C . VAL A 1 88 ? 1.213 3.711 -13.928 1.00 90.75 88 VAL A C 1
ATOM 689 O O . VAL A 1 88 ? 1.853 3.145 -14.812 1.00 90.75 88 VAL A O 1
ATOM 692 N N . TYR A 1 89 ? 1.033 3.192 -12.714 1.00 92.12 89 TYR A N 1
ATOM 693 C CA . TYR A 1 89 ? 1.443 1.840 -12.336 1.00 92.12 89 TYR A CA 1
ATOM 694 C C . TYR A 1 89 ? 0.363 0.814 -12.745 1.00 92.12 89 TYR A C 1
ATOM 696 O O . TYR A 1 89 ? -0.816 1.082 -12.484 1.00 92.12 89 TYR A O 1
ATOM 704 N N . PRO A 1 90 ? 0.725 -0.318 -13.385 1.00 82.62 90 PRO A N 1
ATOM 705 C CA . PRO A 1 90 ? -0.224 -1.352 -13.814 1.00 82.62 90 PRO A CA 1
ATOM 706 C C . PRO A 1 90 ? -0.981 -2.009 -12.649 1.00 82.62 90 PRO A C 1
ATOM 708 O O . PRO A 1 90 ? -0.390 -2.293 -11.589 1.00 82.62 90 PRO A O 1
#